Protein AF-A0A0P4USQ1-F1 (afdb_monomer)

pLDDT: mean 94.76, std 5.97, range [50.91, 98.56]

Sequence (100 aa):
MGSMRARIEQEILYLHHEDVPPFKKGGSIVRNSYFWALKSIAGRAKRGRDWEYEPEVWFALQRMLLSFAESGYLGLSETMLEFADDAIIPDELRSISTRI

Nearest PDB structures (foldseek):
  5liy-assembly1_X  TM=6.721E-01  e=7.186E+00  Homo sapiens

Foldseek 3Di:
DDAFEWDADPQKIWTQLVLQQDADDVDDPLSNVLNVQLVVQWPDDDHNGTTIHHPVCLLVLLVSLVVSCVVPPDDNSNRAYEYEPPGDDDPSRVVRYDYD

Radius of gyration: 12.59 Å; Cα contacts (8 Å, |Δi|>4): 157; chains: 1; bounding box: 37×23×27 Å

Solvent-accessible surface area (backbone atoms only — not comparable to full-atom values): 5675 Å² total; per-residue (Å²): 134,64,43,20,44,36,50,75,55,95,71,29,39,34,36,43,48,86,45,53,69,73,78,52,92,94,50,60,67,66,58,39,50,50,37,50,55,59,52,74,63,32,79,37,74,52,90,93,38,54,30,31,33,46,66,93,40,39,59,57,50,39,54,49,30,49,54,46,44,74,66,70,84,46,56,60,41,70,35,26,34,25,28,54,70,87,59,87,74,54,78,61,47,47,89,39,50,46,69,98

Structure (mmCIF, N/CA/C/O backbone):
data_AF-A0A0P4USQ1-F1
#
_entry.id   AF-A0A0P4USQ1-F1
#
loop_
_atom_site.group_PDB
_atom_site.id
_atom_site.type_symbol
_atom_site.label_atom_id
_atom_site.label_alt_id
_atom_site.label_comp_id
_atom_site.label_asym_id
_atom_site.label_entity_id
_atom_site.label_seq_id
_atom_site.pdbx_PDB_ins_code
_atom_site.Cartn_x
_atom_site.Cartn_y
_atom_site.Cartn_z
_atom_site.occupancy
_atom_site.B_iso_or_equiv
_atom_site.auth_seq_id
_atom_site.auth_comp_id
_atom_site.auth_asym_id
_atom_site.auth_atom_id
_atom_site.pdbx_PDB_model_num
ATOM 1 N N . MET A 1 1 ? 4.539 -14.081 -9.999 1.00 50.91 1 MET A N 1
ATOM 2 C CA . MET A 1 1 ? 4.969 -12.829 -9.343 1.00 50.91 1 MET A CA 1
ATOM 3 C C . MET A 1 1 ? 3.796 -12.409 -8.487 1.00 50.91 1 MET A C 1
ATOM 5 O O . MET A 1 1 ? 2.763 -12.121 -9.071 1.00 50.91 1 MET A O 1
ATOM 9 N N . GLY A 1 2 ? 3.906 -12.543 -7.163 1.00 65.12 2 GLY A N 1
ATOM 10 C CA . GLY A 1 2 ? 2.808 -12.216 -6.243 1.00 65.12 2 GLY A CA 1
ATOM 11 C C . GLY A 1 2 ? 2.671 -10.708 -6.074 1.00 65.12 2 GLY A C 1
ATOM 12 O O . GLY A 1 2 ? 3.664 -9.992 -6.232 1.00 65.12 2 GLY A O 1
ATOM 13 N N . SER A 1 3 ? 1.450 -10.252 -5.819 1.00 87.19 3 SER A N 1
ATOM 14 C CA . SER A 1 3 ? 1.160 -8.873 -5.417 1.00 87.19 3 SER A CA 1
ATOM 15 C C . SER A 1 3 ? 1.397 -8.730 -3.898 1.00 87.19 3 SER A C 1
ATOM 17 O O . SER A 1 3 ? 1.865 -9.668 -3.251 1.00 87.19 3 SER A O 1
ATOM 19 N N . MET A 1 4 ? 1.184 -7.552 -3.309 1.00 95.69 4 MET A N 1
ATOM 20 C CA . MET A 1 4 ? 1.384 -7.346 -1.870 1.00 95.69 4 MET A CA 1
ATOM 21 C C . MET A 1 4 ? 0.250 -7.995 -1.081 1.00 95.69 4 MET A C 1
ATOM 23 O O . MET A 1 4 ? -0.878 -7.507 -1.134 1.00 95.69 4 MET A O 1
ATOM 27 N N . ARG A 1 5 ? 0.525 -9.051 -0.312 1.00 97.19 5 ARG A N 1
ATOM 28 C CA . ARG A 1 5 ? -0.514 -9.759 0.447 1.00 97.19 5 ARG A CA 1
ATOM 29 C C . ARG A 1 5 ? -1.193 -8.817 1.433 1.00 97.19 5 ARG A C 1
ATOM 31 O O . ARG A 1 5 ? -0.534 -8.200 2.276 1.00 97.19 5 ARG A O 1
ATOM 38 N N . ALA A 1 6 ? -2.513 -8.748 1.323 1.00 97.75 6 ALA A N 1
ATOM 39 C CA . ALA A 1 6 ? -3.370 -7.848 2.061 1.00 97.75 6 ALA A CA 1
ATOM 40 C C . ALA A 1 6 ? -4.527 -8.604 2.725 1.00 97.75 6 ALA A C 1
ATOM 42 O O . ALA A 1 6 ? -5.118 -9.520 2.154 1.00 97.75 6 ALA A O 1
ATOM 43 N N . ARG A 1 7 ? -4.876 -8.195 3.944 1.00 97.88 7 ARG A N 1
ATOM 44 C CA . ARG A 1 7 ? -6.084 -8.648 4.652 1.00 97.88 7 ARG A CA 1
ATOM 45 C C . ARG A 1 7 ? -6.694 -7.488 5.422 1.00 97.88 7 ARG A C 1
ATOM 47 O O . ARG A 1 7 ? -5.976 -6.570 5.806 1.00 97.88 7 ARG A O 1
ATOM 54 N N . ILE A 1 8 ? -7.999 -7.537 5.659 1.00 98.06 8 ILE A N 1
ATOM 55 C CA . ILE A 1 8 ? -8.695 -6.555 6.492 1.00 98.06 8 ILE A CA 1
ATOM 56 C C . ILE A 1 8 ? -9.272 -7.273 7.703 1.00 98.06 8 ILE A C 1
ATOM 58 O O . ILE A 1 8 ? -10.030 -8.228 7.557 1.00 98.06 8 ILE A O 1
ATOM 62 N N . GLU A 1 9 ? -8.924 -6.802 8.894 1.00 96.94 9 GLU A N 1
ATOM 63 C CA . GLU A 1 9 ? -9.475 -7.286 10.158 1.00 96.94 9 GLU A CA 1
ATOM 64 C C . GLU A 1 9 ? -9.827 -6.090 11.029 1.00 96.94 9 GLU A C 1
ATOM 66 O O . GLU A 1 9 ? -9.008 -5.193 11.202 1.00 96.94 9 GLU A O 1
ATOM 71 N N . GLN A 1 10 ? -11.047 -6.074 11.577 1.00 95.06 10 GLN A N 1
ATOM 72 C CA . GLN A 1 10 ? -11.525 -4.982 12.437 1.00 95.06 10 GLN A CA 1
ATOM 73 C C . GLN A 1 10 ? -11.330 -3.593 11.800 1.00 95.06 10 GLN A C 1
ATOM 75 O O . GLN A 1 10 ? -10.884 -2.664 12.461 1.00 95.06 10 GLN A O 1
ATOM 80 N N . GLU A 1 11 ? -11.635 -3.483 10.501 1.00 95.62 11 GLU A N 1
ATOM 81 C CA . GLU A 1 11 ? -11.472 -2.259 9.697 1.00 95.62 11 GLU A CA 1
ATOM 82 C C . GLU A 1 11 ? -10.020 -1.777 9.538 1.00 95.62 11 GLU A C 1
ATOM 84 O O . GLU A 1 11 ? -9.785 -0.705 8.999 1.00 95.62 11 GLU A O 1
ATOM 89 N N . ILE A 1 12 ? -9.026 -2.578 9.922 1.00 98.19 12 ILE A N 1
ATOM 90 C CA . ILE A 1 12 ? -7.613 -2.289 9.675 1.00 98.19 12 ILE A CA 1
ATOM 91 C C . ILE A 1 12 ? -7.135 -3.102 8.479 1.00 98.19 12 ILE A C 1
ATOM 93 O O . ILE A 1 12 ? -7.282 -4.325 8.447 1.00 98.19 12 ILE A O 1
ATOM 97 N N . LEU A 1 13 ? -6.532 -2.423 7.504 1.00 98.50 13 LEU A N 1
ATOM 98 C CA . LEU A 1 13 ? -5.813 -3.069 6.413 1.00 98.50 13 LEU A CA 1
ATOM 99 C C . LEU A 1 13 ? -4.414 -3.461 6.894 1.00 98.50 13 LEU A C 1
ATOM 101 O O . LEU A 1 13 ? -3.643 -2.619 7.353 1.00 98.50 13 LEU A O 1
ATOM 105 N N . TYR A 1 14 ? -4.076 -4.733 6.724 1.00 98.38 14 TYR A N 1
ATOM 106 C CA . TYR A 1 14 ? -2.761 -5.289 7.004 1.00 98.38 14 TYR A CA 1
ATOM 107 C C . TYR A 1 14 ? -2.047 -5.625 5.702 1.00 98.38 14 TYR A C 1
ATOM 109 O O . TYR A 1 14 ? -2.591 -6.366 4.885 1.00 98.38 14 TYR A O 1
ATOM 117 N N . LEU A 1 15 ? -0.814 -5.140 5.544 1.00 97.88 15 LEU A N 1
ATOM 118 C CA . LEU A 1 15 ? 0.104 -5.564 4.486 1.00 97.88 15 LEU A CA 1
ATOM 119 C C . LEU A 1 15 ? 1.158 -6.502 5.059 1.00 97.88 15 LEU A C 1
ATOM 121 O O . LEU A 1 15 ? 1.807 -6.167 6.056 1.00 97.88 15 LEU A O 1
ATOM 125 N N . HIS A 1 16 ? 1.360 -7.650 4.418 1.00 97.06 16 HIS A N 1
ATOM 126 C CA . HIS A 1 16 ? 2.341 -8.622 4.879 1.00 97.06 16 HIS A CA 1
ATOM 127 C C . HIS A 1 16 ? 3.754 -8.032 4.850 1.00 97.06 16 HIS A C 1
ATOM 129 O O . HIS A 1 16 ? 4.210 -7.463 3.856 1.00 97.06 16 HIS A O 1
ATOM 135 N N . HIS A 1 17 ? 4.482 -8.183 5.953 1.00 95.12 17 HIS A N 1
ATOM 136 C CA . HIS A 1 17 ? 5.742 -7.464 6.170 1.00 95.12 17 HIS A CA 1
ATOM 137 C C . HIS A 1 17 ? 6.874 -7.800 5.188 1.00 95.12 17 HIS A C 1
ATOM 139 O O . HIS A 1 17 ? 7.863 -7.071 5.119 1.00 95.12 17 HIS A O 1
ATOM 145 N N . GLU A 1 18 ? 6.782 -8.937 4.503 1.00 94.88 18 GLU A N 1
ATOM 146 C CA . GLU A 1 18 ? 7.756 -9.363 3.490 1.00 94.88 18 GLU A CA 1
ATOM 147 C C . GLU A 1 18 ? 7.522 -8.708 2.129 1.00 94.88 18 GLU A C 1
ATOM 149 O O . GLU A 1 18 ? 8.455 -8.634 1.331 1.00 94.88 18 GLU A O 1
ATOM 154 N N . ASP A 1 19 ? 6.311 -8.207 1.883 1.00 94.62 19 ASP A N 1
ATOM 155 C CA . ASP A 1 19 ? 5.927 -7.646 0.587 1.00 94.62 19 ASP A CA 1
ATOM 156 C C . ASP A 1 19 ? 6.109 -6.120 0.559 1.00 94.62 19 ASP A C 1
ATOM 158 O O . ASP A 1 19 ? 6.099 -5.495 -0.500 1.00 94.62 19 ASP A O 1
ATOM 162 N N . VAL A 1 20 ? 6.346 -5.508 1.725 1.00 91.12 20 VAL A N 1
ATOM 163 C CA . VAL A 1 20 ? 6.742 -4.103 1.841 1.00 91.12 20 VAL A CA 1
ATOM 164 C C . VAL A 1 20 ? 8.233 -3.954 1.500 1.00 91.12 20 VAL A C 1
ATOM 166 O O . VAL A 1 20 ? 9.081 -4.526 2.197 1.00 91.12 20 VAL A O 1
ATOM 169 N N . PRO A 1 21 ? 8.610 -3.152 0.482 1.00 88.50 21 PRO A N 1
ATOM 170 C CA . PRO A 1 21 ? 10.008 -2.999 0.093 1.00 88.50 21 PRO A CA 1
ATOM 171 C C . PRO A 1 21 ? 10.872 -2.456 1.238 1.00 88.50 21 PRO A C 1
ATOM 173 O O . PRO A 1 21 ? 10.526 -1.441 1.840 1.00 88.50 21 PRO A O 1
ATOM 176 N N . PRO A 1 22 ? 12.031 -3.062 1.547 1.00 91.75 22 PRO A N 1
ATOM 177 C CA . PRO A 1 22 ? 12.870 -2.589 2.637 1.00 91.75 22 PRO A CA 1
ATOM 178 C C . PRO A 1 22 ? 13.641 -1.325 2.243 1.00 91.75 22 PRO A C 1
ATOM 180 O O . PRO A 1 22 ? 14.149 -1.208 1.124 1.00 91.75 22 PRO A O 1
ATOM 183 N N . PHE A 1 23 ? 13.846 -0.427 3.208 1.00 94.12 23 PHE A N 1
ATOM 184 C CA . PHE A 1 23 ? 14.815 0.658 3.065 1.00 94.12 23 PHE A CA 1
ATOM 185 C C . PHE A 1 23 ? 16.231 0.107 2.844 1.00 94.12 23 PHE A C 1
ATOM 187 O O . PHE A 1 23 ? 16.704 -0.748 3.599 1.00 94.12 23 PHE A O 1
ATOM 194 N N . LYS A 1 24 ? 16.946 0.652 1.854 1.00 94.94 24 LYS A N 1
ATOM 195 C CA . LYS A 1 24 ? 18.343 0.300 1.563 1.00 94.94 24 LYS A CA 1
ATOM 196 C C . LYS A 1 24 ? 19.205 1.558 1.502 1.00 94.94 24 LYS A C 1
ATOM 198 O O . LYS A 1 24 ? 19.068 2.369 0.584 1.00 94.94 24 LYS A O 1
ATOM 203 N N . LYS A 1 25 ? 20.138 1.715 2.449 1.00 94.19 25 LYS A N 1
ATOM 204 C CA . LYS A 1 25 ? 21.115 2.819 2.432 1.00 94.19 25 LYS A CA 1
ATOM 205 C C . LYS A 1 25 ? 21.969 2.729 1.160 1.00 94.19 25 LYS A C 1
ATOM 207 O O . LYS A 1 25 ? 22.559 1.687 0.902 1.00 94.19 25 LYS A O 1
ATOM 212 N N . GLY A 1 26 ? 22.013 3.809 0.376 1.00 94.19 26 GLY A N 1
ATOM 213 C CA . GLY A 1 26 ? 22.686 3.836 -0.933 1.00 94.19 26 GLY A CA 1
ATOM 214 C C . GLY A 1 26 ? 21.947 3.089 -2.054 1.00 94.19 26 GLY A C 1
ATOM 215 O O . GLY A 1 26 ? 22.493 2.935 -3.139 1.00 94.19 26 GLY A O 1
ATOM 216 N N . GLY A 1 27 ? 20.726 2.605 -1.798 1.00 93.31 27 GLY A N 1
ATOM 217 C CA . GLY A 1 27 ? 19.874 1.963 -2.797 1.00 93.31 27 GLY A CA 1
ATOM 218 C C . GLY A 1 27 ? 19.109 2.955 -3.679 1.00 93.31 27 GLY A C 1
ATOM 219 O O . GLY A 1 27 ? 19.351 4.161 -3.650 1.00 93.31 27 GLY A O 1
ATOM 220 N N . SER A 1 28 ? 18.149 2.431 -4.449 1.00 93.75 28 SER A N 1
ATOM 221 C CA . SER A 1 28 ? 17.280 3.233 -5.323 1.00 93.75 28 SER A CA 1
ATOM 222 C C . SER A 1 28 ? 16.570 4.340 -4.543 1.00 93.75 28 SER A C 1
ATOM 224 O O . SER A 1 28 ? 15.881 4.072 -3.556 1.00 93.75 28 SER A O 1
ATOM 226 N N . ILE A 1 29 ? 16.708 5.577 -5.031 1.00 94.56 29 ILE A N 1
ATOM 227 C CA . ILE A 1 29 ? 16.014 6.744 -4.480 1.00 94.56 29 ILE A CA 1
ATOM 228 C C . ILE A 1 29 ? 14.503 6.510 -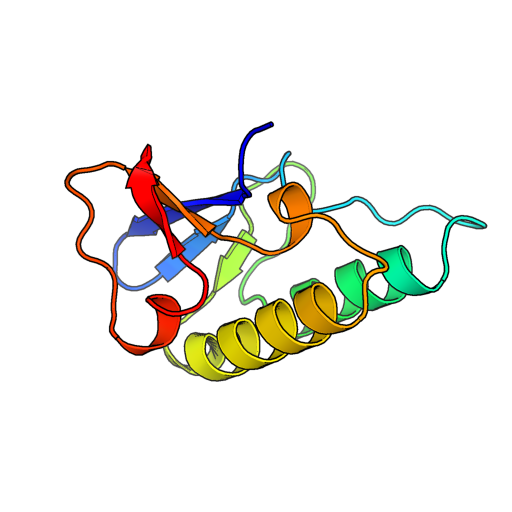4.523 1.00 94.56 29 ILE A C 1
ATOM 230 O O . ILE A 1 29 ? 13.841 6.704 -3.513 1.00 94.56 29 ILE A O 1
ATOM 234 N N . VAL A 1 30 ? 13.969 6.002 -5.640 1.00 94.06 30 VAL A N 1
ATOM 235 C CA . VAL A 1 30 ? 12.523 5.790 -5.814 1.00 94.06 30 VAL A CA 1
ATOM 236 C C . VAL A 1 30 ? 11.973 4.765 -4.821 1.00 94.06 30 VAL A C 1
ATOM 238 O O . VAL A 1 30 ? 10.997 5.055 -4.138 1.00 94.06 30 VAL A O 1
ATOM 241 N N . ARG A 1 31 ? 12.625 3.602 -4.661 1.00 94.75 31 ARG A N 1
ATOM 242 C CA . ARG A 1 31 ? 12.190 2.586 -3.679 1.00 94.75 31 ARG A CA 1
ATOM 243 C C . ARG A 1 31 ? 12.299 3.080 -2.239 1.00 94.75 31 ARG A C 1
ATOM 245 O O . ARG A 1 31 ? 11.436 2.777 -1.424 1.00 94.75 31 ARG A O 1
ATOM 252 N N . ASN A 1 32 ? 13.335 3.852 -1.917 1.00 96.38 32 ASN A N 1
ATOM 253 C CA . ASN A 1 32 ? 13.469 4.437 -0.586 1.00 96.38 32 ASN A CA 1
ATOM 254 C C . ASN A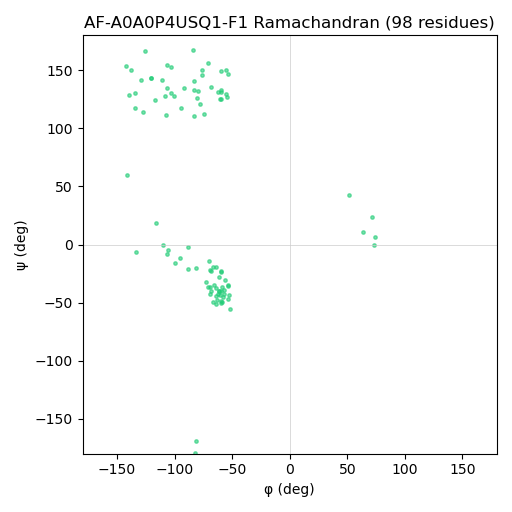 1 32 ? 12.396 5.505 -0.326 1.00 96.38 32 ASN A C 1
ATOM 256 O O . ASN A 1 32 ? 11.841 5.542 0.769 1.00 96.38 32 ASN A O 1
ATOM 260 N N . SER A 1 33 ? 12.074 6.340 -1.317 1.00 96.38 33 SER A N 1
ATOM 261 C CA . SER A 1 33 ? 10.962 7.292 -1.233 1.00 96.38 33 SER A CA 1
ATOM 262 C C . SER A 1 33 ? 9.627 6.571 -1.063 1.00 96.38 33 SER A C 1
ATOM 264 O O . SER A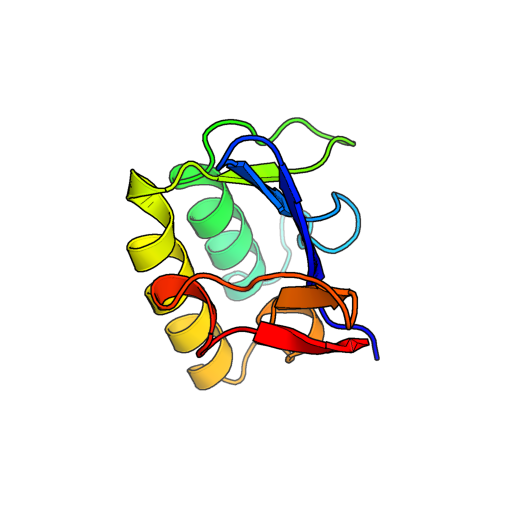 1 33 ? 8.840 6.964 -0.208 1.00 96.38 33 SER A O 1
ATOM 266 N N . TYR A 1 34 ? 9.404 5.483 -1.805 1.00 96.62 34 TYR A N 1
ATOM 267 C CA . TYR A 1 34 ? 8.215 4.644 -1.674 1.00 96.62 34 TYR A CA 1
ATOM 268 C C . TYR A 1 34 ? 8.074 4.050 -0.269 1.00 96.62 34 TYR A C 1
ATOM 270 O O . TYR A 1 34 ? 7.033 4.207 0.365 1.00 96.62 34 TYR A O 1
ATOM 278 N N . PHE A 1 35 ? 9.150 3.463 0.264 1.00 96.31 35 PHE A N 1
ATOM 279 C CA . PHE A 1 35 ? 9.191 2.965 1.639 1.00 96.31 35 PHE A CA 1
ATOM 280 C C . PHE A 1 35 ? 8.798 4.045 2.655 1.00 96.31 35 PHE A C 1
ATOM 282 O O . PHE A 1 35 ? 7.995 3.794 3.554 1.00 96.31 35 PHE A O 1
ATOM 289 N N . TRP A 1 36 ? 9.359 5.251 2.534 1.00 97.31 36 TRP A N 1
ATOM 290 C CA . TRP A 1 36 ? 9.057 6.337 3.467 1.00 97.31 36 TRP A CA 1
ATOM 291 C C . TRP A 1 36 ? 7.632 6.864 3.317 1.00 97.31 36 TRP A C 1
ATOM 293 O O . TRP A 1 36 ? 7.008 7.168 4.331 1.00 97.31 36 TRP A O 1
ATOM 303 N N . ALA A 1 37 ? 7.105 6.919 2.094 1.00 97.44 37 ALA A N 1
ATOM 304 C CA . ALA A 1 37 ? 5.729 7.317 1.837 1.00 97.44 37 ALA A CA 1
ATOM 305 C C . ALA A 1 37 ? 4.743 6.323 2.472 1.00 97.44 37 ALA A C 1
ATOM 307 O O . ALA A 1 37 ? 3.934 6.735 3.305 1.00 97.44 37 ALA A O 1
ATOM 308 N N . LEU A 1 38 ? 4.908 5.016 2.215 1.00 97.25 38 LEU A N 1
ATOM 309 C CA . LEU A 1 38 ? 4.137 3.952 2.874 1.00 97.25 38 LEU A CA 1
ATOM 310 C C . LEU A 1 38 ? 4.192 4.076 4.396 1.00 97.25 38 LEU A C 1
ATOM 312 O O . LEU A 1 38 ? 3.177 3.922 5.070 1.00 97.25 38 LEU A O 1
ATOM 316 N N . LYS A 1 39 ? 5.383 4.345 4.940 1.00 97.50 39 LYS A N 1
ATOM 317 C CA . LYS A 1 39 ? 5.604 4.375 6.386 1.00 97.50 39 LYS A CA 1
ATOM 318 C C . LYS A 1 39 ? 4.989 5.603 7.048 1.00 97.50 39 LYS A C 1
ATOM 320 O O . LYS A 1 39 ? 4.597 5.521 8.203 1.00 97.50 39 LYS A O 1
ATOM 325 N N . SER A 1 40 ? 4.939 6.733 6.344 1.00 97.75 40 SER A N 1
ATOM 326 C CA . SER A 1 40 ? 4.433 8.000 6.886 1.00 97.75 40 SER A CA 1
ATOM 327 C C . SER A 1 40 ? 2.927 8.020 7.138 1.00 97.75 40 SER A C 1
ATOM 329 O O . SER A 1 40 ? 2.478 8.822 7.949 1.00 97.75 40 SER A O 1
ATOM 331 N N . ILE A 1 41 ? 2.172 7.145 6.467 1.00 97.88 41 ILE A N 1
ATOM 332 C CA . ILE A 1 41 ? 0.713 7.041 6.606 1.00 97.88 41 ILE A CA 1
ATOM 333 C C . ILE A 1 41 ? 0.273 5.758 7.321 1.00 97.88 41 ILE A C 1
ATOM 335 O O . ILE A 1 41 ? -0.918 5.541 7.476 1.00 97.88 41 ILE A O 1
ATOM 339 N N . ALA A 1 42 ? 1.208 4.894 7.723 1.00 97.75 42 ALA A N 1
ATOM 340 C CA . ALA A 1 42 ? 0.883 3.670 8.446 1.00 97.75 42 ALA A CA 1
ATOM 341 C C . ALA A 1 42 ? 0.634 3.976 9.929 1.00 97.75 42 ALA A C 1
ATOM 343 O O . ALA A 1 42 ? 1.486 4.592 10.579 1.00 97.75 42 ALA A O 1
ATOM 344 N N . GLY A 1 43 ? -0.462 3.461 10.486 1.00 96.69 43 GLY A N 1
ATOM 345 C CA . GLY A 1 43 ? -0.701 3.462 11.929 1.00 96.69 43 GLY A CA 1
ATOM 346 C C . GLY A 1 43 ? 0.370 2.674 12.681 1.00 96.69 43 GLY A C 1
ATOM 347 O O . GLY A 1 43 ? 0.905 3.109 13.708 1.00 96.69 43 GLY A O 1
ATOM 348 N N . ARG A 1 44 ? 0.783 1.530 12.112 1.00 96.44 44 ARG A N 1
ATOM 349 C CA . ARG A 1 44 ? 1.881 0.706 12.635 1.00 96.44 44 ARG A CA 1
ATOM 350 C C . ARG A 1 44 ? 2.756 0.148 11.519 1.00 96.44 44 ARG A C 1
ATOM 352 O O . ARG A 1 44 ? 2.281 -0.513 10.611 1.00 96.44 44 ARG A O 1
ATOM 359 N N . ALA A 1 45 ? 4.071 0.342 11.639 1.00 95.62 45 ALA A N 1
ATOM 360 C CA . ALA A 1 45 ? 5.064 -0.137 10.667 1.00 95.62 45 ALA A CA 1
ATOM 361 C C . ALA A 1 45 ? 6.335 -0.652 11.368 1.00 95.62 45 ALA A C 1
ATOM 363 O O . ALA A 1 45 ? 7.441 -0.111 11.222 1.00 95.62 45 ALA A O 1
ATOM 364 N N . LYS A 1 46 ? 6.180 -1.672 12.223 1.00 92.69 46 LYS A N 1
ATOM 365 C CA . LYS A 1 46 ? 7.305 -2.257 12.972 1.00 92.69 46 LYS A CA 1
ATOM 366 C C . LYS A 1 46 ? 8.037 -3.287 12.109 1.00 92.69 46 LYS A C 1
ATOM 368 O O . LYS A 1 46 ? 7.428 -4.087 11.415 1.00 92.69 46 LYS A O 1
ATOM 373 N N . ARG A 1 47 ? 9.371 -3.314 12.202 1.00 89.81 47 ARG A N 1
ATOM 374 C CA . ARG A 1 47 ? 10.201 -4.312 11.507 1.00 89.81 47 ARG A CA 1
ATOM 375 C C . ARG A 1 47 ? 9.758 -5.741 11.856 1.00 89.81 47 ARG A C 1
ATOM 377 O O . ARG A 1 47 ? 9.685 -6.071 13.041 1.00 89.81 47 ARG A O 1
ATOM 384 N N . GLY A 1 48 ? 9.543 -6.569 10.830 1.00 92.94 48 GLY A N 1
ATOM 385 C CA . GLY A 1 48 ? 9.151 -7.979 10.969 1.00 92.94 48 GLY A CA 1
ATOM 386 C C . GLY A 1 48 ? 7.711 -8.187 11.444 1.00 92.94 48 GLY A C 1
ATOM 387 O O . GLY A 1 48 ? 7.425 -9.188 12.094 1.00 92.94 48 GLY A O 1
ATOM 388 N N . ARG A 1 49 ? 6.832 -7.204 11.224 1.00 96.06 49 ARG A N 1
ATOM 389 C CA . ARG A 1 49 ? 5.397 -7.269 11.517 1.00 96.06 49 ARG A CA 1
ATOM 390 C C . ARG A 1 49 ? 4.639 -6.640 10.366 1.00 96.06 49 ARG A C 1
ATOM 392 O O . ARG A 1 49 ? 5.187 -5.741 9.725 1.00 96.06 49 ARG A O 1
ATOM 399 N N . ASP A 1 50 ? 3.425 -7.121 10.132 1.00 97.69 50 ASP A N 1
ATOM 400 C CA . ASP A 1 50 ? 2.530 -6.550 9.132 1.00 97.69 50 ASP A CA 1
ATOM 401 C C . ASP A 1 50 ? 2.350 -5.052 9.374 1.00 97.69 50 ASP A C 1
ATOM 403 O O . ASP A 1 50 ? 2.428 -4.574 10.513 1.00 97.69 50 ASP A O 1
ATOM 407 N N . TRP A 1 51 ? 2.182 -4.314 8.284 1.00 98.00 51 TRP A N 1
ATOM 408 C CA . TRP A 1 51 ? 1.949 -2.878 8.344 1.00 98.00 51 TRP A CA 1
ATOM 409 C C . TRP A 1 51 ? 0.453 -2.617 8.380 1.00 98.00 51 TRP A C 1
ATOM 411 O O . TRP A 1 51 ? -0.291 -3.230 7.623 1.00 98.00 51 TRP A O 1
ATOM 421 N N . GLU A 1 52 ? 0.041 -1.727 9.272 1.00 98.38 52 GLU A N 1
ATOM 422 C CA . GLU A 1 52 ? -1.353 -1.433 9.594 1.00 98.38 52 GLU A CA 1
ATOM 423 C C . GLU A 1 52 ? -1.750 -0.078 9.006 1.00 98.38 52 GLU A C 1
ATOM 425 O O . GLU A 1 52 ? -1.005 0.899 9.144 1.00 98.38 52 GLU A O 1
ATOM 430 N N . TYR A 1 53 ? -2.927 -0.031 8.382 1.00 98.56 53 TYR A N 1
ATOM 431 C CA . TYR A 1 53 ? -3.515 1.172 7.802 1.00 98.56 53 TYR A CA 1
ATOM 432 C C . TYR A 1 53 ? -4.992 1.275 8.185 1.00 98.56 53 TYR A C 1
ATOM 434 O O . TYR A 1 53 ? -5.803 0.425 7.805 1.00 98.56 53 TYR A O 1
ATOM 442 N N . GLU A 1 54 ? -5.329 2.329 8.918 1.00 98.44 54 GLU A N 1
ATOM 443 C CA . GLU A 1 54 ? -6.690 2.681 9.310 1.00 98.44 54 GLU A CA 1
ATOM 444 C C . GLU A 1 54 ? -7.519 3.188 8.108 1.00 98.44 54 GLU A C 1
ATOM 446 O O . GLU A 1 54 ? -6.946 3.688 7.129 1.00 98.44 54 GLU A O 1
ATOM 451 N N . PRO A 1 55 ? -8.863 3.106 8.150 1.00 98.19 55 PRO A N 1
ATOM 452 C CA . PRO A 1 55 ? -9.724 3.552 7.053 1.00 98.19 55 PRO A CA 1
ATOM 453 C C . PRO A 1 55 ? -9.469 4.994 6.599 1.00 98.19 55 PRO A C 1
ATOM 455 O O . PRO A 1 55 ? -9.505 5.295 5.404 1.00 98.19 55 PRO A O 1
ATOM 458 N N . GLU A 1 56 ? -9.133 5.884 7.533 1.00 98.00 56 GLU A N 1
ATOM 459 C CA . GLU A 1 56 ? -8.873 7.305 7.293 1.00 98.00 56 GLU A CA 1
ATOM 460 C C . GLU A 1 56 ? -7.713 7.550 6.319 1.00 98.00 56 GLU A C 1
ATOM 462 O O . GLU A 1 56 ? -7.657 8.600 5.672 1.00 98.00 56 GLU A O 1
ATOM 467 N N . VAL A 1 57 ? -6.790 6.591 6.187 1.00 98.25 57 VAL A N 1
ATOM 468 C CA . VAL A 1 57 ? -5.628 6.695 5.295 1.00 98.25 57 VAL A CA 1
ATOM 469 C C . VAL A 1 57 ? -5.746 5.841 4.033 1.00 98.25 57 VAL A C 1
ATOM 471 O O . VAL A 1 57 ? -4.893 5.962 3.151 1.00 98.25 57 VAL A O 1
ATOM 474 N N . TRP A 1 58 ? -6.795 5.027 3.869 1.00 98.31 58 TRP A N 1
ATOM 475 C CA . TRP A 1 58 ? -6.947 4.146 2.698 1.00 98.31 58 TRP A CA 1
ATOM 476 C C . TRP A 1 58 ? -6.979 4.908 1.380 1.00 98.31 58 TRP A C 1
ATOM 478 O O . TRP A 1 58 ? -6.326 4.513 0.417 1.00 98.31 58 TRP A O 1
ATOM 488 N N . PHE A 1 59 ? -7.654 6.053 1.344 1.00 97.94 59 PHE A N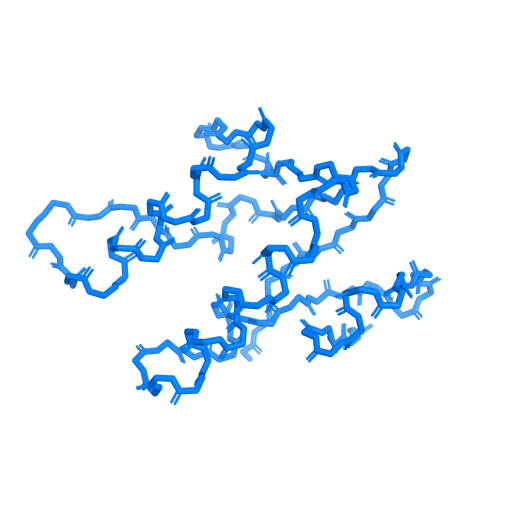 1
ATOM 489 C CA . PHE A 1 59 ? -7.685 6.888 0.147 1.00 97.94 59 PHE A CA 1
ATOM 490 C C . PHE A 1 59 ? -6.304 7.471 -0.205 1.00 97.94 59 PHE A C 1
ATOM 492 O O . PHE A 1 59 ? -5.945 7.600 -1.379 1.00 97.94 59 PHE A O 1
ATOM 499 N N . ALA A 1 60 ? -5.497 7.805 0.808 1.00 98.19 60 ALA A N 1
ATOM 500 C CA . ALA A 1 60 ? -4.120 8.248 0.604 1.00 98.19 60 ALA A CA 1
ATOM 501 C C . ALA A 1 60 ? -3.239 7.096 0.100 1.00 98.19 60 ALA A C 1
ATOM 503 O O . ALA A 1 60 ? -2.472 7.284 -0.848 1.00 98.19 60 ALA A O 1
ATOM 504 N N . LEU A 1 61 ? -3.402 5.900 0.677 1.00 98.25 61 LEU A N 1
ATOM 505 C CA . LEU A 1 61 ? -2.732 4.679 0.238 1.00 98.25 61 LEU A CA 1
ATOM 506 C C . LEU A 1 61 ? -3.064 4.365 -1.227 1.00 98.25 61 LEU A 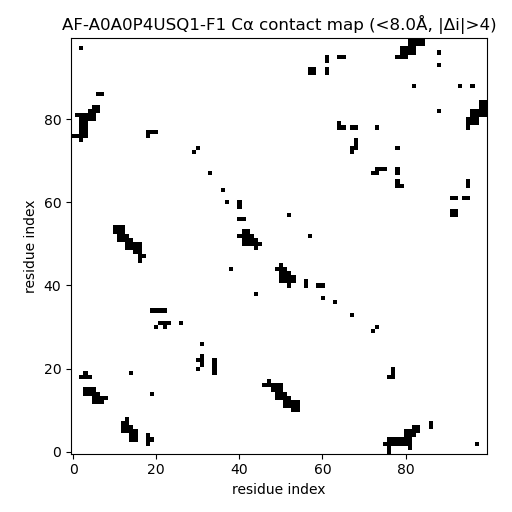C 1
ATOM 508 O O . LEU A 1 61 ? -2.146 4.205 -2.026 1.00 98.25 61 LEU A O 1
ATOM 512 N N . GLN A 1 62 ? -4.346 4.381 -1.604 1.00 98.25 62 GLN A N 1
ATOM 513 C CA . GLN A 1 62 ? -4.822 4.180 -2.977 1.00 98.25 62 GLN A CA 1
ATOM 514 C C . GLN A 1 62 ? -4.114 5.102 -3.973 1.00 98.25 62 GLN A C 1
ATOM 516 O O . GLN A 1 62 ? -3.502 4.638 -4.936 1.00 98.25 62 GLN A O 1
ATOM 521 N N . ARG A 1 63 ? -4.159 6.417 -3.731 1.00 97.44 63 ARG A N 1
ATOM 522 C CA . ARG A 1 63 ? -3.527 7.413 -4.611 1.00 97.44 63 ARG A CA 1
ATOM 523 C C . ARG A 1 63 ? -2.020 7.225 -4.712 1.00 97.44 63 ARG A C 1
ATOM 525 O O . ARG A 1 63 ? -1.449 7.384 -5.788 1.00 97.44 63 ARG A O 1
ATOM 532 N N . MET A 1 64 ? -1.377 6.906 -3.593 1.00 97.31 64 MET A N 1
ATOM 533 C CA . MET A 1 64 ? 0.060 6.685 -3.548 1.00 97.31 64 MET A CA 1
ATOM 534 C C . MET A 1 64 ? 0.452 5.439 -4.349 1.00 97.31 64 MET A C 1
ATOM 536 O O . MET A 1 64 ? 1.344 5.537 -5.187 1.00 97.31 64 MET A O 1
ATOM 540 N N . LEU A 1 65 ? -0.218 4.300 -4.143 1.00 97.00 65 LEU A N 1
ATOM 541 C CA . LEU A 1 65 ? 0.072 3.068 -4.884 1.00 97.00 65 LEU A CA 1
ATOM 542 C C . LEU A 1 65 ? -0.129 3.251 -6.394 1.00 97.00 65 LEU A C 1
ATOM 544 O O . LEU A 1 65 ? 0.749 2.864 -7.164 1.00 97.00 65 LEU A O 1
ATOM 548 N N . LEU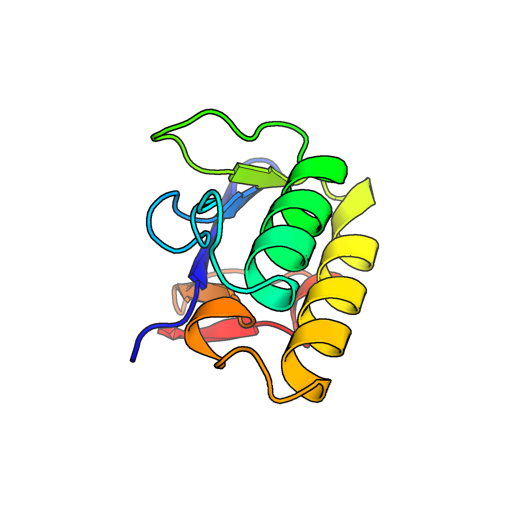 A 1 66 ? -1.217 3.911 -6.812 1.00 96.38 66 LEU A N 1
ATOM 549 C CA . LEU A 1 66 ? -1.457 4.243 -8.222 1.00 96.38 66 LEU A CA 1
ATOM 550 C C . LEU A 1 66 ? -0.342 5.120 -8.803 1.00 96.38 66 LEU A C 1
ATOM 552 O O . LEU A 1 66 ? 0.242 4.768 -9.822 1.00 96.38 66 LEU A O 1
ATOM 556 N N . SER A 1 67 ? 0.015 6.210 -8.119 1.00 96.12 67 SER A N 1
ATOM 557 C CA . SER A 1 67 ? 1.080 7.124 -8.560 1.00 96.12 67 SER A CA 1
ATOM 558 C C . SER A 1 67 ? 2.421 6.404 -8.748 1.00 96.12 67 SER A C 1
ATOM 560 O O . SER A 1 67 ? 3.128 6.593 -9.741 1.00 96.12 67 SER A O 1
ATOM 562 N N . PHE A 1 68 ? 2.764 5.509 -7.821 1.00 95.31 68 PHE A N 1
ATOM 563 C CA . PHE A 1 68 ? 3.978 4.709 -7.920 1.00 95.31 68 PHE A CA 1
ATOM 564 C C . PHE A 1 68 ? 3.907 3.641 -9.021 1.00 95.31 68 PHE A C 1
ATOM 566 O O . PHE A 1 68 ? 4.915 3.425 -9.698 1.00 95.31 68 PHE A O 1
ATOM 573 N N . ALA A 1 69 ? 2.749 3.014 -9.244 1.00 94.00 69 ALA A N 1
ATOM 574 C CA . ALA A 1 69 ? 2.544 2.065 -10.339 1.00 94.00 69 ALA A CA 1
ATOM 575 C C . ALA A 1 69 ? 2.692 2.744 -11.713 1.00 94.00 69 ALA A C 1
ATOM 577 O O . ALA A 1 69 ? 3.390 2.233 -12.588 1.00 94.00 69 ALA A O 1
ATOM 578 N N . GLU A 1 70 ? 2.108 3.931 -11.879 1.00 94.06 70 GLU A N 1
ATOM 579 C CA . GLU A 1 70 ? 2.163 4.722 -13.116 1.00 94.06 70 GLU A CA 1
ATOM 580 C C . GLU A 1 70 ? 3.565 5.275 -13.411 1.00 94.06 70 GLU A C 1
ATOM 582 O O . GLU A 1 70 ? 3.904 5.536 -14.565 1.00 94.06 70 GLU A O 1
ATOM 587 N N . SER A 1 71 ? 4.418 5.406 -12.390 1.00 91.06 71 SER A N 1
ATOM 588 C CA . SER A 1 71 ? 5.792 5.898 -12.550 1.00 91.06 71 SER A CA 1
ATOM 589 C C . SER A 1 71 ? 6.709 4.964 -13.356 1.00 91.06 71 SER A C 1
ATOM 591 O O . SER A 1 71 ? 7.767 5.390 -13.817 1.00 91.06 71 SER A O 1
ATOM 593 N N . GLY A 1 72 ? 6.349 3.680 -13.488 1.00 88.44 72 GLY A N 1
ATOM 594 C CA . GLY A 1 72 ? 7.140 2.662 -14.191 1.00 88.44 72 GLY A CA 1
ATOM 595 C C . GLY A 1 72 ? 8.403 2.185 -13.457 1.00 88.44 72 GLY A C 1
ATOM 596 O O . GLY A 1 72 ? 9.117 1.323 -13.966 1.00 88.44 72 GLY A O 1
ATOM 597 N N . TYR A 1 73 ? 8.694 2.710 -12.261 1.00 89.88 73 TYR A N 1
ATOM 598 C CA . TYR A 1 73 ? 9.875 2.325 -11.474 1.00 89.88 73 TYR A CA 1
ATOM 599 C C . TYR A 1 73 ? 9.649 1.124 -10.548 1.00 89.88 73 TYR A C 1
ATOM 601 O O . TYR A 1 73 ? 10.623 0.501 -10.110 1.00 89.88 73 TYR A O 1
ATOM 609 N N . LEU A 1 74 ? 8.392 0.826 -10.218 1.00 92.31 74 LEU A N 1
ATOM 610 C CA . LEU A 1 74 ? 7.983 -0.268 -9.340 1.00 92.31 74 LEU A CA 1
ATOM 611 C C . LEU A 1 74 ? 7.065 -1.220 -10.107 1.00 92.31 74 LEU A C 1
ATOM 613 O O . LEU A 1 74 ? 6.278 -0.790 -10.948 1.00 92.31 74 LEU A O 1
ATOM 617 N N . GLY A 1 75 ? 7.198 -2.519 -9.843 1.00 90.94 75 GLY A N 1
ATOM 618 C CA . GLY A 1 75 ? 6.327 -3.531 -10.441 1.00 90.94 75 GLY A CA 1
ATOM 619 C C . GLY A 1 75 ? 5.017 -3.688 -9.672 1.00 90.94 75 GLY A C 1
ATOM 620 O O . GLY A 1 75 ? 4.922 -3.269 -8.522 1.00 90.94 75 GLY A O 1
ATOM 621 N N . LEU A 1 76 ? 4.044 -4.387 -10.268 1.00 90.56 76 LEU A N 1
ATOM 622 C CA . LEU A 1 76 ? 2.758 -4.698 -9.620 1.00 90.56 76 LEU A CA 1
ATOM 623 C C . LEU A 1 76 ? 2.929 -5.440 -8.287 1.00 90.56 76 LEU A C 1
ATOM 625 O O . LEU A 1 76 ? 2.158 -5.224 -7.361 1.00 90.56 76 LEU A O 1
ATOM 629 N N . SER A 1 77 ? 3.992 -6.241 -8.156 1.00 92.00 77 SER A N 1
ATOM 630 C CA . SER A 1 77 ? 4.345 -6.916 -6.903 1.00 92.00 77 SER A CA 1
ATOM 631 C C . SER A 1 77 ? 4.611 -5.968 -5.734 1.00 92.00 77 SER A C 1
ATOM 633 O O . SER A 1 77 ? 4.562 -6.382 -4.585 1.00 92.00 77 SER A O 1
ATOM 635 N N . GLU A 1 78 ? 4.952 -4.712 -6.028 1.00 94.25 78 GLU A N 1
ATOM 636 C CA . GLU A 1 78 ? 5.237 -3.673 -5.040 1.00 94.25 78 GLU A CA 1
ATOM 637 C C . GLU A 1 78 ? 4.100 -2.646 -4.942 1.00 94.25 78 GLU A C 1
ATOM 639 O O . GLU A 1 78 ? 4.181 -1.791 -4.070 1.00 94.25 78 GLU A O 1
ATOM 644 N N . THR A 1 79 ? 3.089 -2.665 -5.823 1.00 95.50 79 THR A N 1
ATOM 645 C CA . THR A 1 79 ? 2.088 -1.580 -5.936 1.00 95.50 79 THR A CA 1
ATOM 646 C C . THR A 1 79 ? 0.632 -2.039 -6.003 1.00 95.50 79 THR A C 1
ATOM 648 O O . THR A 1 79 ? -0.260 -1.196 -5.950 1.00 95.50 79 THR A O 1
ATOM 651 N N . MET A 1 80 ? 0.361 -3.341 -6.095 1.00 96.56 80 MET A N 1
ATOM 652 C CA . MET A 1 80 ? -0.992 -3.896 -6.016 1.00 96.56 80 MET A CA 1
ATOM 653 C C . MET A 1 80 ? -1.179 -4.698 -4.739 1.00 96.56 80 MET A C 1
ATOM 655 O O . MET A 1 80 ? -0.285 -5.431 -4.327 1.00 96.56 80 MET A O 1
ATOM 659 N N . LEU A 1 81 ? -2.363 -4.588 -4.150 1.00 97.50 81 LEU A N 1
ATOM 660 C CA . LEU A 1 81 ? -2.813 -5.384 -3.020 1.00 97.50 81 LEU A CA 1
ATOM 661 C C . LEU A 1 81 ? -3.372 -6.720 -3.515 1.00 97.50 81 LEU A C 1
ATOM 663 O O . LEU A 1 81 ? -4.176 -6.754 -4.441 1.00 97.50 81 LEU A O 1
ATOM 667 N N . GLU A 1 82 ? -2.975 -7.815 -2.887 1.00 97.44 82 GLU A N 1
ATOM 668 C CA . GLU A 1 82 ? -3.465 -9.165 -3.150 1.00 97.44 82 GLU A CA 1
ATOM 669 C C . GLU A 1 82 ? -4.356 -9.609 -1.999 1.00 97.44 82 GLU A C 1
ATOM 671 O O . GLU A 1 82 ? -3.873 -9.822 -0.887 1.00 97.44 82 GLU A O 1
ATOM 676 N N . PHE A 1 83 ? -5.650 -9.739 -2.262 1.00 97.31 83 PHE A N 1
ATOM 677 C CA . PHE A 1 83 ? -6.625 -10.214 -1.289 1.00 97.31 83 PHE A CA 1
ATOM 678 C C . PHE A 1 83 ? -7.010 -11.665 -1.570 1.00 97.31 83 PHE A C 1
ATOM 680 O O . PHE A 1 83 ? -6.989 -12.103 -2.718 1.00 97.31 83 PHE A O 1
ATOM 687 N N . ALA A 1 84 ? -7.418 -12.392 -0.529 1.00 95.94 84 ALA A N 1
ATOM 688 C CA . ALA A 1 84 ? -8.063 -13.692 -0.695 1.00 95.94 84 ALA A CA 1
ATOM 689 C C . ALA A 1 84 ? -9.351 -13.567 -1.532 1.00 95.94 84 ALA A C 1
ATOM 691 O O . ALA A 1 84 ? -10.031 -12.538 -1.484 1.00 95.94 84 ALA A O 1
ATOM 692 N N . ASP A 1 85 ? -9.693 -14.615 -2.279 1.00 94.50 85 ASP A N 1
ATOM 693 C CA . ASP A 1 85 ? -10.853 -14.643 -3.178 1.00 94.50 85 ASP A CA 1
ATOM 694 C C . ASP A 1 85 ? -12.187 -14.259 -2.506 1.00 94.50 85 ASP A C 1
ATOM 696 O O . ASP A 1 85 ? -13.036 -13.595 -3.112 1.00 94.50 85 ASP A O 1
ATOM 700 N N . ASP A 1 86 ? -12.360 -14.633 -1.239 1.00 94.62 86 ASP A N 1
ATOM 701 C CA . ASP A 1 86 ? -13.552 -14.389 -0.424 1.00 94.62 86 ASP A CA 1
ATOM 702 C C . ASP A 1 86 ? -13.531 -13.050 0.335 1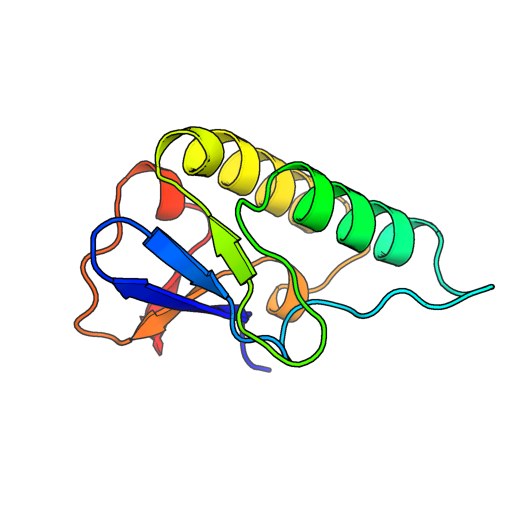.00 94.62 86 ASP A C 1
ATOM 704 O O . ASP A 1 86 ? -14.508 -12.695 1.001 1.00 94.62 86 ASP A O 1
ATOM 708 N N . ALA A 1 87 ? -12.450 -12.274 0.222 1.00 95.25 87 ALA A N 1
ATOM 709 C CA . ALA A 1 87 ? -12.319 -11.006 0.920 1.00 95.25 87 ALA A CA 1
ATOM 710 C C . ALA A 1 87 ? -13.292 -9.944 0.379 1.00 95.25 87 ALA A C 1
ATOM 712 O O . ALA A 1 87 ? -13.414 -9.700 -0.829 1.00 95.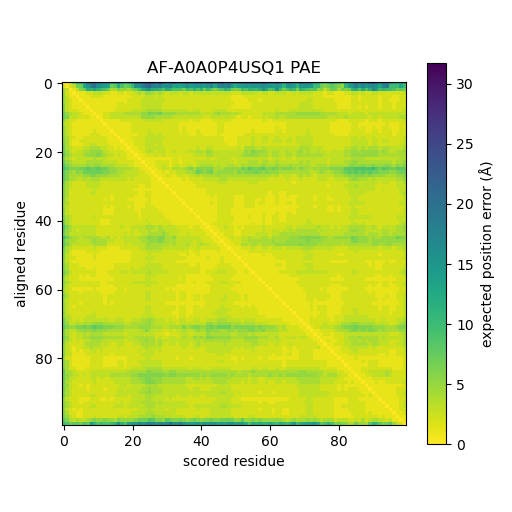25 87 ALA A O 1
ATOM 713 N N . ILE A 1 88 ? -13.937 -9.231 1.303 1.00 95.12 88 ILE A N 1
ATOM 714 C CA . ILE A 1 88 ? -14.732 -8.043 0.991 1.00 95.12 88 ILE A CA 1
ATOM 715 C C . ILE A 1 88 ? -13.778 -6.853 0.891 1.00 95.12 88 ILE A C 1
ATOM 717 O O . ILE A 1 88 ? -13.226 -6.408 1.894 1.00 95.12 88 ILE A O 1
ATOM 721 N N . ILE A 1 89 ? -13.594 -6.340 -0.326 1.00 96.31 89 ILE A N 1
ATOM 722 C CA . ILE A 1 89 ? -12.693 -5.216 -0.606 1.00 96.31 89 ILE A CA 1
ATOM 723 C C . ILE A 1 89 ? -13.497 -3.899 -0.596 1.00 96.31 89 ILE A C 1
ATOM 725 O O . ILE A 1 89 ? -14.387 -3.736 -1.449 1.00 96.31 89 ILE A O 1
ATOM 729 N N . PRO A 1 90 ? -13.187 -2.959 0.321 1.00 96.62 90 PRO A N 1
ATOM 730 C CA . PRO A 1 90 ? -13.759 -1.611 0.345 1.00 96.62 90 PRO A CA 1
ATOM 731 C C . PRO A 1 90 ? -13.553 -0.866 -0.976 1.00 96.62 90 PRO A C 1
ATOM 733 O O . PRO A 1 90 ? -12.569 -1.101 -1.684 1.00 96.62 90 PRO A O 1
ATOM 736 N N . ASP A 1 91 ? -14.472 0.038 -1.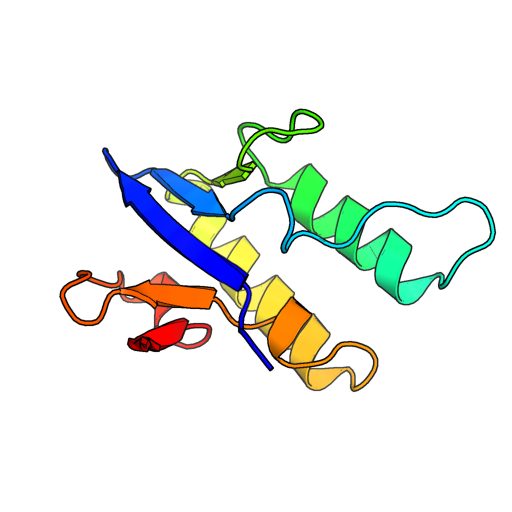316 1.00 96.31 91 ASP A N 1
ATOM 737 C CA . ASP A 1 91 ? -14.458 0.755 -2.598 1.00 96.31 91 ASP A CA 1
ATOM 738 C C . ASP A 1 91 ? -13.161 1.556 -2.801 1.00 96.31 91 ASP A C 1
ATOM 740 O O . ASP A 1 91 ? -12.611 1.571 -3.904 1.00 96.31 91 ASP A O 1
ATOM 744 N N . GLU A 1 92 ? -12.623 2.135 -1.727 1.00 96.56 92 GLU A N 1
ATOM 745 C CA . GLU A 1 92 ? -11.374 2.901 -1.694 1.00 96.56 92 GLU A CA 1
ATOM 746 C C . GLU A 1 92 ? -10.159 2.060 -2.103 1.00 96.56 92 GLU A C 1
ATOM 748 O O . GLU A 1 92 ? -9.181 2.579 -2.632 1.00 96.56 92 GLU A O 1
ATOM 753 N N . LEU A 1 93 ? -10.201 0.746 -1.885 1.00 97.69 93 LEU A N 1
ATOM 754 C CA . LEU A 1 93 ? -9.072 -0.143 -2.160 1.00 97.69 93 LEU A CA 1
ATOM 755 C C . LEU A 1 93 ? -9.223 -0.886 -3.493 1.00 97.69 93 LEU A C 1
ATOM 757 O O . LEU A 1 93 ? -8.236 -1.390 -4.028 1.00 97.69 93 LEU A O 1
ATOM 761 N N . ARG A 1 94 ? -10.421 -0.939 -4.092 1.00 96.31 94 ARG A N 1
ATOM 762 C CA . ARG A 1 94 ? -10.678 -1.777 -5.282 1.00 96.31 94 ARG A CA 1
ATOM 763 C C . ARG A 1 94 ? -9.769 -1.485 -6.467 1.00 96.31 94 ARG A C 1
ATOM 765 O O . ARG A 1 94 ? -9.352 -2.422 -7.138 1.00 96.31 94 ARG A O 1
ATOM 772 N N . SER A 1 95 ? -9.449 -0.219 -6.733 1.00 95.31 95 SER A N 1
ATOM 773 C CA . SER A 1 95 ? -8.638 0.146 -7.906 1.00 95.31 95 SER A CA 1
ATOM 774 C C . SER A 1 95 ? -7.174 -0.289 -7.804 1.00 95.31 95 SER A C 1
ATOM 776 O O . SER A 1 95 ? -6.457 -0.226 -8.795 1.00 95.31 95 SER A O 1
ATOM 778 N N . ILE A 1 96 ? -6.722 -0.669 -6.608 1.00 96.19 96 ILE A N 1
ATOM 779 C CA . ILE A 1 96 ? -5.355 -1.118 -6.323 1.00 96.19 96 ILE A CA 1
ATOM 780 C C . ILE A 1 96 ? -5.329 -2.575 -5.854 1.00 96.19 96 ILE A C 1
ATOM 782 O O . ILE A 1 96 ? -4.359 -2.987 -5.230 1.00 96.19 96 ILE A O 1
ATOM 786 N N . SER A 1 97 ? -6.392 -3.344 -6.109 1.00 96.94 97 SER A N 1
ATOM 787 C CA . SER A 1 97 ? -6.554 -4.698 -5.579 1.00 96.94 97 SER A CA 1
ATOM 788 C C . SER A 1 97 ? -6.686 -5.755 -6.672 1.00 96.94 97 SER A C 1
ATOM 790 O O . SER A 1 97 ? -7.364 -5.553 -7.677 1.00 96.94 97 SER A O 1
ATOM 792 N N . THR A 1 98 ? -6.108 -6.925 -6.419 1.00 95.81 98 THR A N 1
ATOM 793 C CA . THR A 1 98 ? -6.318 -8.177 -7.150 1.00 95.81 98 THR A CA 1
ATOM 794 C C . THR A 1 98 ? -6.728 -9.286 -6.182 1.00 95.81 98 THR A C 1
ATOM 796 O O . THR A 1 98 ? -6.603 -9.136 -4.965 1.00 95.81 98 THR A O 1
ATOM 799 N N . ARG A 1 99 ? -7.225 -10.394 -6.732 1.00 92.56 99 ARG A N 1
ATOM 800 C CA . ARG A 1 99 ? -7.522 -11.622 -5.990 1.00 92.56 99 ARG A CA 1
ATOM 801 C C . ARG A 1 99 ? -6.503 -12.717 -6.294 1.00 92.56 99 ARG A C 1
ATOM 803 O O . ARG A 1 99 ? -5.905 -12.685 -7.376 1.00 92.56 99 ARG A O 1
ATOM 810 N N . ILE A 1 100 ? -6.338 -13.636 -5.343 1.00 85.94 100 ILE A N 1
ATOM 811 C CA . ILE A 1 100 ? -5.568 -14.881 -5.464 1.00 85.94 100 ILE A CA 1
ATOM 812 C C . ILE A 1 100 ? -6.475 -16.105 -5.408 1.00 85.94 100 ILE A C 1
ATOM 814 O O . ILE A 1 100 ? -7.412 -16.086 -4.577 1.00 85.94 100 ILE A O 1
#

Secondary structure (DSSP, 8-state):
---EEEEEETTEEEE-TTTSPPP-TTS-HHHHHHHHHHHHT-SB--TTS-EEE-HHHHHHHHHHHHHHHHTSSS-HHHHSEEE-TT----HHHHTTEEE-

Mean predicted aligned error: 2.84 Å